Protein AF-A0A958LUK3-F1 (afdb_monomer_lite)

Sequence (61 aa):
MGKKRQSKMGSNDERESTLNQLLVEMDGFGTNTNVIVMAATNRKDVLDNALVRPGRFDREV

Structure (mmCIF, N/CA/C/O backbone):
data_AF-A0A958LUK3-F1
#
_entry.id   AF-A0A958LUK3-F1
#
loop_
_atom_site.group_PDB
_atom_site.id
_atom_site.type_symbol
_atom_site.label_atom_id
_atom_site.label_alt_id
_atom_site.label_comp_id
_atom_site.label_asym_id
_atom_site.label_entity_id
_atom_site.label_seq_id
_atom_site.pdbx_PDB_ins_code
_atom_site.Cartn_x
_atom_site.Cartn_y
_atom_site.Cartn_z
_atom_site.occupancy
_atom_site.B_iso_or_equiv
_atom_site.auth_seq_id
_atom_site.auth_comp_id
_atom_site.auth_asym_id
_atom_site.auth_atom_id
_atom_site.pdbx_PDB_model_num
ATOM 1 N N . MET A 1 1 ? 48.228 10.568 -9.784 1.00 44.66 1 MET A N 1
ATOM 2 C CA . MET A 1 1 ? 47.140 9.589 -10.007 1.00 44.66 1 MET A CA 1
ATOM 3 C C . MET A 1 1 ? 45.932 9.986 -9.165 1.00 44.66 1 MET A C 1
ATOM 5 O O . MET A 1 1 ? 46.009 9.911 -7.949 1.00 44.66 1 MET A O 1
ATOM 9 N N . GLY A 1 2 ? 44.860 10.491 -9.786 1.00 52.81 2 GLY A N 1
ATOM 10 C CA . GLY A 1 2 ? 43.647 10.945 -9.092 1.00 52.81 2 GLY A CA 1
ATOM 11 C C . GLY A 1 2 ? 42.570 9.862 -9.085 1.00 52.81 2 GLY A C 1
ATOM 12 O O . GLY A 1 2 ? 42.126 9.420 -10.142 1.00 52.81 2 GLY A O 1
ATOM 13 N N . LYS A 1 3 ? 42.163 9.414 -7.895 1.00 62.28 3 LYS A N 1
ATOM 14 C CA . LYS A 1 3 ? 41.142 8.379 -7.692 1.00 62.28 3 LYS A CA 1
ATOM 15 C C . LYS A 1 3 ? 39.758 8.968 -8.006 1.00 62.28 3 LYS A C 1
ATOM 17 O O . LYS A 1 3 ? 39.237 9.759 -7.223 1.00 62.28 3 LYS A O 1
ATOM 22 N N . LYS A 1 4 ? 39.162 8.593 -9.146 1.00 54.84 4 LYS A N 1
ATOM 23 C CA . LYS A 1 4 ? 37.750 8.876 -9.461 1.00 54.84 4 LYS A CA 1
ATOM 24 C C . LYS A 1 4 ? 36.868 8.190 -8.413 1.00 54.84 4 LYS A C 1
ATOM 26 O O . LYS A 1 4 ? 36.775 6.965 -8.392 1.00 54.84 4 LYS A O 1
ATOM 31 N N . ARG A 1 5 ? 36.235 8.975 -7.540 1.00 62.00 5 ARG A N 1
ATOM 32 C CA . ARG A 1 5 ? 35.135 8.502 -6.691 1.00 62.00 5 ARG A CA 1
ATOM 33 C C . ARG A 1 5 ? 33.917 8.301 -7.594 1.00 62.00 5 ARG A C 1
ATOM 35 O O . ARG A 1 5 ? 33.450 9.249 -8.215 1.00 62.00 5 ARG A O 1
ATOM 42 N N . GLN A 1 6 ? 33.467 7.055 -7.719 1.00 55.47 6 GLN A N 1
ATOM 43 C CA . GLN A 1 6 ? 32.236 6.696 -8.419 1.00 55.47 6 GLN A CA 1
ATOM 44 C C . GLN A 1 6 ? 31.043 7.372 -7.730 1.00 55.47 6 GLN A C 1
ATOM 46 O O . GLN A 1 6 ? 30.667 7.007 -6.623 1.00 55.47 6 GLN A O 1
ATOM 51 N N . SER A 1 7 ? 30.442 8.355 -8.395 1.00 55.53 7 SER A N 1
ATOM 52 C CA . SER A 1 7 ? 29.226 9.055 -7.973 1.00 55.53 7 SER A CA 1
ATOM 53 C C . SER A 1 7 ? 27.964 8.274 -8.374 1.00 55.53 7 SER A C 1
ATOM 55 O O . SER A 1 7 ? 27.148 8.765 -9.153 1.00 55.53 7 SER A O 1
ATOM 57 N N . LYS A 1 8 ? 27.825 7.021 -7.922 1.00 54.22 8 LYS A N 1
ATOM 58 C CA . LYS A 1 8 ? 26.687 6.157 -8.308 1.00 54.22 8 LYS A CA 1
ATOM 59 C C . LYS A 1 8 ? 25.892 5.582 -7.129 1.00 54.22 8 LYS A C 1
ATOM 61 O O . LYS A 1 8 ? 25.150 4.627 -7.312 1.00 54.22 8 LYS A O 1
ATOM 66 N N . MET A 1 9 ? 26.041 6.164 -5.94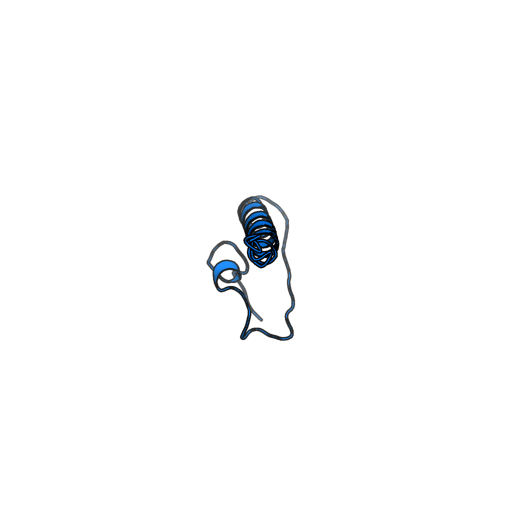0 1.00 57.06 9 MET A N 1
ATOM 67 C CA . MET A 1 9 ? 25.484 5.655 -4.682 1.00 57.06 9 MET A CA 1
ATOM 68 C C . MET A 1 9 ? 24.762 6.793 -3.949 1.00 57.06 9 MET A C 1
ATOM 70 O O . MET A 1 9 ? 25.369 7.482 -3.142 1.00 57.06 9 MET A O 1
ATOM 74 N N . GLY A 1 10 ? 23.522 7.085 -4.346 1.00 58.75 10 GLY A N 1
ATOM 75 C CA . GLY A 1 10 ? 22.717 8.144 -3.713 1.00 58.75 10 GLY A CA 1
ATOM 76 C C . GLY A 1 10 ? 21.344 8.366 -4.353 1.00 58.75 10 GLY A C 1
ATOM 77 O O . GLY A 1 10 ? 20.398 8.734 -3.676 1.00 58.75 10 GLY A O 1
ATOM 78 N N . SER A 1 11 ? 21.181 8.050 -5.645 1.00 61.34 11 SER A N 1
ATOM 79 C CA . SER A 1 11 ? 19.879 8.188 -6.325 1.00 61.34 11 SER A CA 1
ATOM 80 C C . SER A 1 11 ? 18.828 7.157 -5.887 1.00 61.34 11 SER A C 1
ATOM 82 O O . SER A 1 11 ? 17.640 7.398 -6.108 1.00 61.34 11 SER A O 1
ATOM 84 N N . ASN A 1 12 ? 19.238 5.998 -5.361 1.00 66.81 12 ASN A N 1
ATOM 85 C CA . ASN A 1 12 ? 18.297 4.973 -4.901 1.00 66.81 12 ASN A CA 1
ATOM 86 C C . ASN A 1 12 ? 17.819 5.279 -3.475 1.00 66.81 12 ASN A C 1
ATOM 88 O O . ASN A 1 12 ? 16.627 5.208 -3.196 1.00 66.81 12 ASN A O 1
ATOM 92 N N . ASP A 1 13 ? 18.744 5.734 -2.632 1.00 71.38 13 ASP A N 1
ATOM 93 C CA . ASP A 1 13 ? 18.521 6.018 -1.215 1.00 71.38 13 ASP A CA 1
ATOM 94 C C . ASP A 1 13 ? 17.463 7.116 -1.002 1.00 71.38 13 ASP A C 1
ATOM 96 O O . ASP A 1 13 ? 16.616 7.005 -0.121 1.00 71.38 13 ASP A O 1
ATOM 100 N N . GLU A 1 14 ? 17.437 8.153 -1.848 1.00 74.88 14 GLU A N 1
ATOM 101 C CA . GLU A 1 14 ? 16.420 9.215 -1.774 1.00 74.88 14 GLU A CA 1
ATOM 102 C C . GLU A 1 14 ? 15.013 8.711 -2.129 1.00 74.88 14 GLU A C 1
ATOM 104 O O . GLU A 1 14 ? 14.027 9.114 -1.505 1.00 74.88 14 GLU A O 1
ATOM 109 N N . ARG A 1 15 ? 14.906 7.805 -3.112 1.00 75.38 15 ARG A N 1
ATOM 110 C CA . ARG A 1 15 ? 13.624 7.197 -3.504 1.00 75.38 15 ARG A CA 1
ATOM 111 C C . ARG A 1 15 ? 13.098 6.290 -2.405 1.00 75.38 15 ARG A C 1
ATOM 113 O O . ARG A 1 15 ? 11.923 6.369 -2.065 1.00 75.38 15 ARG A O 1
ATOM 120 N N . GLU A 1 16 ? 13.974 5.464 -1.847 1.00 78.19 16 GLU A N 1
ATOM 121 C CA . GLU A 1 16 ? 13.640 4.534 -0.773 1.00 78.19 16 GLU A CA 1
ATOM 122 C C . GLU A 1 16 ? 13.266 5.286 0.515 1.00 78.19 16 GLU A C 1
ATOM 124 O O . GLU A 1 16 ? 12.271 4.962 1.157 1.00 78.19 16 GLU A O 1
ATOM 129 N N . SER A 1 17 ? 13.984 6.366 0.839 1.00 79.31 17 SER A N 1
ATOM 130 C CA . SER A 1 17 ? 13.660 7.265 1.956 1.00 79.31 17 SER A CA 1
ATOM 131 C C . SER A 1 17 ? 12.294 7.936 1.783 1.00 79.31 17 SER A C 1
ATOM 133 O O . SER A 1 17 ? 11.468 7.920 2.695 1.00 79.31 17 SER A O 1
ATOM 135 N N . THR A 1 18 ? 12.009 8.450 0.583 1.00 82.69 18 THR A N 1
ATOM 136 C CA . THR A 1 18 ? 10.710 9.072 0.277 1.00 82.69 18 THR A CA 1
ATOM 137 C C . THR A 1 18 ? 9.567 8.057 0.380 1.00 82.69 18 THR A C 1
ATOM 139 O O . THR A 1 18 ? 8.506 8.375 0.918 1.00 82.69 18 THR A O 1
ATOM 142 N N . LEU A 1 19 ? 9.783 6.823 -0.091 1.00 82.62 19 LEU A N 1
ATOM 143 C CA . LEU A 1 19 ? 8.804 5.739 0.008 1.00 82.62 19 LEU A CA 1
ATOM 144 C C . LEU A 1 19 ? 8.534 5.372 1.472 1.00 82.62 19 LEU A C 1
ATOM 146 O O . LEU A 1 19 ? 7.382 5.298 1.887 1.00 82.62 19 LEU A O 1
ATOM 150 N N . ASN A 1 20 ?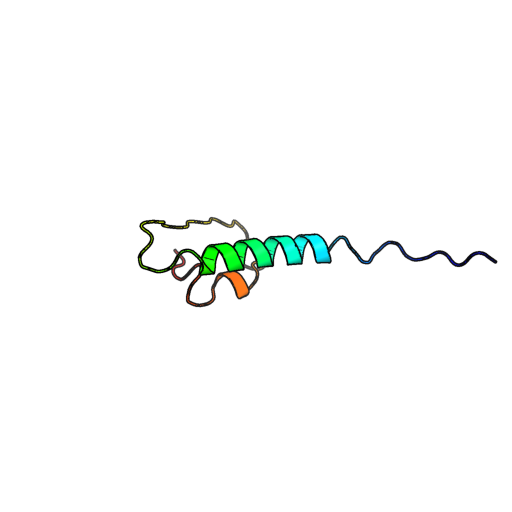 9.590 5.190 2.264 1.00 83.25 20 ASN A N 1
ATOM 151 C CA . ASN A 1 20 ? 9.470 4.854 3.677 1.00 83.25 20 ASN A CA 1
ATOM 152 C C . ASN A 1 20 ? 8.751 5.949 4.468 1.00 83.25 20 ASN A C 1
ATOM 154 O O . ASN A 1 20 ? 7.927 5.624 5.318 1.00 83.25 20 ASN A O 1
ATOM 158 N N . GLN A 1 21 ? 8.988 7.226 4.158 1.00 85.38 21 GLN A N 1
ATOM 159 C CA . GLN A 1 21 ? 8.251 8.314 4.797 1.00 85.38 21 GLN A CA 1
ATOM 160 C C . GLN A 1 21 ? 6.757 8.248 4.469 1.00 85.38 21 GLN A C 1
ATOM 162 O O . GLN A 1 21 ? 5.937 8.323 5.376 1.00 85.38 21 GLN A O 1
ATOM 167 N N . LEU A 1 22 ? 6.392 8.051 3.197 1.00 82.75 22 LEU A N 1
ATOM 168 C CA . LEU A 1 22 ? 4.987 7.900 2.808 1.00 82.75 22 LEU A CA 1
ATOM 169 C C . LEU A 1 22 ? 4.323 6.730 3.548 1.00 82.75 22 LEU A C 1
ATOM 171 O O . LEU A 1 22 ? 3.192 6.854 4.004 1.00 82.75 22 LEU A O 1
ATOM 175 N N . LEU A 1 23 ? 5.040 5.616 3.694 1.00 81.94 23 LEU A N 1
ATOM 176 C CA . LEU A 1 23 ? 4.573 4.439 4.420 1.00 81.94 23 LEU A CA 1
ATOM 177 C C . LEU A 1 23 ? 4.353 4.720 5.914 1.00 81.94 23 LEU A C 1
ATOM 179 O O . LEU A 1 23 ? 3.340 4.300 6.459 1.00 81.94 23 LEU A O 1
ATOM 183 N N . VAL A 1 24 ? 5.263 5.452 6.561 1.00 83.69 24 VAL A N 1
ATOM 184 C CA . VAL A 1 24 ? 5.135 5.843 7.976 1.00 83.69 24 VAL A CA 1
ATOM 185 C C . VAL A 1 24 ? 3.961 6.797 8.187 1.00 83.69 24 VAL A C 1
ATOM 187 O O . VAL A 1 24 ? 3.212 6.633 9.146 1.00 83.69 24 VAL A O 1
ATOM 190 N N . GLU A 1 25 ? 3.760 7.762 7.288 1.00 82.75 25 GLU A N 1
ATOM 191 C CA . GLU A 1 25 ? 2.594 8.652 7.348 1.00 82.75 25 GLU A CA 1
ATOM 192 C C . GLU A 1 25 ? 1.287 7.878 7.116 1.00 82.75 25 GLU A C 1
ATOM 194 O O . GLU A 1 25 ? 0.300 8.120 7.807 1.00 82.75 25 GLU A O 1
ATOM 199 N N . MET A 1 26 ? 1.281 6.901 6.197 1.00 79.44 26 MET A N 1
ATOM 200 C CA . MET A 1 26 ? 0.137 6.006 5.984 1.00 79.44 26 MET A CA 1
ATOM 201 C C . MET A 1 26 ? -0.200 5.1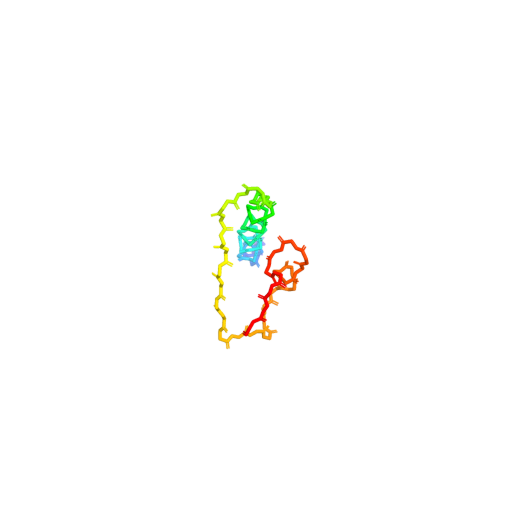85 7.232 1.00 79.44 26 MET A C 1
ATOM 203 O O . MET A 1 26 ? -1.368 5.123 7.607 1.00 79.44 26 MET A O 1
ATOM 207 N N . ASP A 1 27 ? 0.813 4.627 7.901 1.00 76.56 27 ASP A N 1
ATOM 208 C CA . ASP A 1 27 ? 0.657 3.906 9.171 1.00 76.56 27 ASP A CA 1
ATOM 209 C C . ASP A 1 27 ? 0.204 4.858 10.314 1.00 76.56 27 ASP A C 1
ATOM 211 O O . ASP A 1 27 ? -0.362 4.420 11.319 1.00 76.56 27 ASP A O 1
ATOM 215 N N . GLY A 1 28 ? 0.433 6.171 10.167 1.00 75.06 28 GLY A N 1
ATOM 216 C CA . GLY A 1 28 ? 0.053 7.222 11.117 1.00 75.06 28 GLY A CA 1
ATOM 217 C C . GLY A 1 28 ? -1.429 7.613 11.078 1.00 75.06 28 GLY A C 1
ATOM 218 O O . GLY A 1 28 ? -1.968 8.082 12.087 1.00 75.06 28 GLY A O 1
ATOM 219 N N . PHE A 1 29 ? -2.126 7.372 9.963 1.00 71.88 29 PHE A N 1
ATOM 220 C CA . PHE A 1 29 ? -3.579 7.531 9.872 1.00 71.88 29 PHE A CA 1
ATOM 221 C C . PHE A 1 29 ? -4.273 6.320 10.513 1.00 71.88 29 PHE A C 1
ATOM 223 O O . PHE A 1 29 ? -4.768 5.424 9.838 1.00 71.88 29 PHE A O 1
ATOM 230 N N . GLY A 1 30 ? -4.306 6.275 11.847 1.00 66.06 30 GLY A N 1
ATOM 231 C CA . GLY A 1 30 ? -4.979 5.201 12.582 1.00 66.06 30 GLY A CA 1
ATOM 232 C C . GLY A 1 30 ? -6.472 5.080 12.237 1.00 66.06 30 GLY A C 1
ATOM 233 O O . GLY A 1 30 ? -7.086 6.016 11.724 1.00 66.06 30 GLY A O 1
ATOM 234 N N . THR A 1 31 ? -7.092 3.954 12.607 1.00 63.94 31 THR A N 1
ATOM 235 C CA . THR A 1 31 ? -8.499 3.593 12.306 1.00 63.94 31 THR A CA 1
ATOM 236 C C . THR A 1 31 ? -9.561 4.600 12.771 1.00 63.94 31 THR A C 1
ATOM 238 O O . THR A 1 31 ? -10.712 4.503 12.360 1.00 63.94 31 THR A O 1
ATOM 241 N N . ASN A 1 32 ? -9.198 5.559 13.630 1.00 62.03 32 ASN A N 1
ATOM 242 C CA . ASN A 1 32 ? -10.082 6.636 14.098 1.00 62.03 32 ASN A CA 1
ATOM 243 C C . ASN A 1 32 ? -10.055 7.886 13.203 1.00 62.03 32 ASN A C 1
ATOM 245 O O . ASN A 1 32 ? -10.768 8.855 13.468 1.00 62.03 32 ASN A O 1
ATOM 249 N N . THR A 1 33 ? -9.228 7.888 12.162 1.00 66.75 33 THR A N 1
ATOM 250 C CA . THR A 1 33 ? -9.132 8.985 11.203 1.00 66.75 33 THR A CA 1
ATOM 251 C C . THR A 1 33 ? -10.096 8.688 10.056 1.00 66.75 33 THR A C 1
ATOM 253 O O . THR A 1 33 ? -9.990 7.643 9.425 1.00 66.75 33 THR A O 1
ATOM 256 N N . ASN A 1 34 ? -11.042 9.588 9.762 1.00 77.38 34 ASN A N 1
ATOM 257 C CA . ASN A 1 34 ? -11.983 9.457 8.632 1.00 77.38 34 ASN A CA 1
ATOM 258 C C . ASN A 1 34 ? -11.291 9.706 7.272 1.00 77.38 34 ASN A C 1
ATOM 260 O O . ASN A 1 34 ? -11.756 10.506 6.462 1.00 77.38 34 ASN A O 1
ATOM 264 N N . VAL A 1 35 ? -10.139 9.076 7.048 1.00 81.00 35 VAL A N 1
ATOM 265 C CA . VAL A 1 35 ? -9.305 9.218 5.854 1.00 81.00 35 VAL A CA 1
ATOM 266 C C . VAL A 1 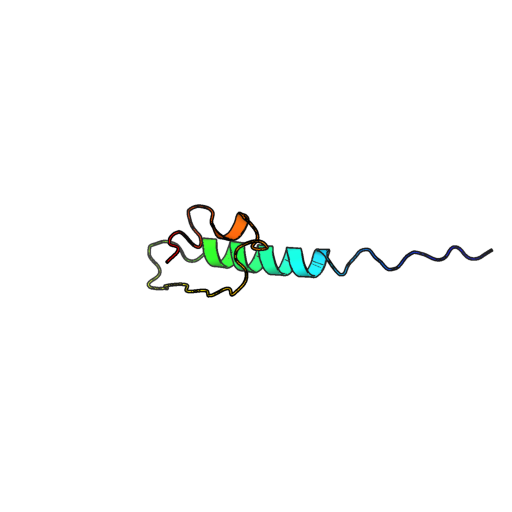35 ? -9.265 7.873 5.143 1.00 81.00 35 VAL A C 1
ATOM 268 O O . VAL A 1 35 ? -8.979 6.848 5.754 1.00 81.00 35 VAL A O 1
ATOM 271 N N . ILE A 1 36 ? -9.558 7.883 3.843 1.00 81.62 36 ILE A N 1
ATOM 272 C CA . ILE A 1 36 ? -9.480 6.707 2.973 1.00 81.62 36 ILE A CA 1
ATOM 273 C C . ILE A 1 36 ? -8.399 6.981 1.929 1.00 81.62 36 ILE A C 1
ATOM 275 O O . ILE A 1 36 ? -8.467 7.986 1.220 1.00 81.62 36 ILE A O 1
ATOM 279 N N . VAL A 1 37 ? -7.411 6.091 1.830 1.00 81.69 37 VAL A N 1
ATOM 280 C CA . VAL A 1 37 ? -6.316 6.190 0.855 1.00 81.69 37 VAL A CA 1
ATOM 281 C C . VAL A 1 37 ? -6.608 5.261 -0.323 1.00 81.69 37 VAL A C 1
ATOM 283 O O . VAL A 1 37 ? -6.839 4.069 -0.140 1.00 81.69 37 VAL A O 1
ATOM 286 N N . MET A 1 38 ? -6.591 5.804 -1.542 1.00 87.06 38 MET A N 1
ATOM 287 C CA . MET A 1 38 ? -6.763 5.049 -2.787 1.00 87.06 38 MET A CA 1
ATOM 288 C C . MET A 1 38 ? -5.561 5.274 -3.703 1.00 87.06 38 MET A C 1
ATOM 290 O O . MET A 1 38 ? -5.109 6.407 -3.870 1.00 87.06 38 MET A O 1
ATOM 294 N N . ALA A 1 39 ? -5.068 4.204 -4.324 1.00 86.69 39 ALA A N 1
ATOM 295 C CA . ALA A 1 39 ? -3.980 4.250 -5.294 1.00 86.69 39 ALA A CA 1
ATOM 296 C C . ALA A 1 39 ? -4.306 3.371 -6.508 1.00 86.69 39 ALA A C 1
ATOM 298 O O . ALA A 1 39 ? -5.027 2.383 -6.393 1.00 86.69 39 ALA A O 1
ATOM 299 N N . ALA A 1 40 ? -3.764 3.731 -7.671 1.00 91.56 40 ALA A N 1
ATOM 300 C CA . ALA A 1 40 ? -3.897 2.967 -8.907 1.00 91.56 40 ALA A CA 1
ATOM 301 C C . ALA A 1 40 ? -2.514 2.765 -9.535 1.00 91.56 40 ALA A C 1
ATOM 303 O O . ALA A 1 40 ? -1.714 3.698 -9.604 1.00 91.56 40 ALA A O 1
ATOM 304 N N . THR A 1 41 ? -2.235 1.550 -10.010 1.00 89.44 41 THR A N 1
ATOM 305 C CA . THR A 1 41 ? -1.006 1.234 -10.744 1.00 89.44 41 THR A CA 1
ATOM 306 C C . THR A 1 41 ? -1.329 0.460 -12.015 1.00 89.44 41 THR A C 1
ATOM 308 O O . THR A 1 41 ? -2.137 -0.462 -12.006 1.00 89.44 41 THR A O 1
ATOM 311 N N . ASN A 1 42 ? -0.649 0.806 -13.109 1.00 93.75 42 ASN A N 1
ATOM 312 C CA . ASN A 1 42 ? -0.691 0.044 -14.362 1.00 93.75 42 ASN A CA 1
ATOM 313 C C . ASN A 1 42 ? 0.303 -1.131 -14.358 1.00 93.75 42 ASN A C 1
ATOM 315 O O . ASN A 1 42 ? 0.388 -1.875 -15.332 1.00 93.75 42 ASN A O 1
ATOM 319 N N . ARG A 1 43 ? 1.107 -1.262 -13.293 1.00 90.75 43 ARG A N 1
ATOM 320 C CA . ARG A 1 43 ? 2.173 -2.257 -13.155 1.00 90.75 43 ARG A CA 1
ATOM 321 C C . ARG A 1 43 ? 2.238 -2.786 -11.726 1.00 90.75 43 ARG A C 1
ATOM 323 O O . ARG A 1 43 ? 2.993 -2.280 -10.896 1.00 90.75 43 ARG A O 1
ATOM 330 N N . LYS A 1 44 ? 1.421 -3.796 -11.429 1.00 86.06 44 LYS A N 1
ATOM 331 C CA . LYS A 1 44 ? 1.400 -4.454 -10.112 1.00 86.06 44 LYS A CA 1
ATOM 332 C C . LYS A 1 44 ? 2.658 -5.297 -9.853 1.00 86.06 44 LYS A C 1
ATOM 334 O O . LYS A 1 44 ? 3.059 -5.468 -8.712 1.00 86.06 44 LYS A O 1
ATOM 339 N N . ASP A 1 45 ? 3.301 -5.779 -10.914 1.00 87.94 45 ASP A N 1
ATOM 340 C CA . ASP A 1 45 ? 4.470 -6.668 -10.900 1.00 87.94 45 ASP A CA 1
ATOM 341 C C . ASP A 1 45 ? 5.736 -6.053 -10.286 1.00 87.94 45 ASP A C 1
ATOM 343 O O . ASP A 1 45 ? 6.592 -6.780 -9.790 1.00 87.94 45 AS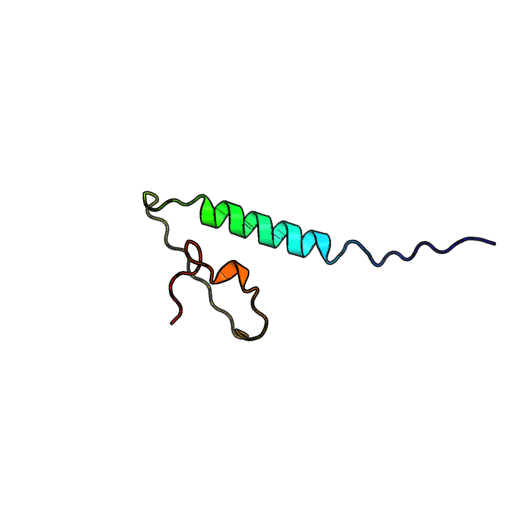P A O 1
ATOM 347 N N . VAL A 1 46 ? 5.862 -4.724 -10.319 1.00 88.44 46 VAL A N 1
ATOM 348 C CA . VAL A 1 46 ? 7.034 -3.991 -9.803 1.00 88.44 46 VAL A CA 1
ATOM 349 C C . VAL A 1 46 ? 6.738 -3.179 -8.546 1.00 88.44 46 VAL A C 1
ATOM 351 O O . VAL A 1 46 ? 7.545 -2.335 -8.159 1.00 88.44 46 VAL A O 1
ATOM 354 N N . LEU A 1 47 ? 5.571 -3.384 -7.936 1.00 85.12 47 LEU A N 1
ATOM 355 C CA . LEU A 1 47 ? 5.193 -2.678 -6.720 1.00 85.12 47 LEU A CA 1
ATOM 356 C C . LEU A 1 47 ? 6.003 -3.199 -5.525 1.00 85.12 47 LEU A C 1
ATOM 358 O O . LEU A 1 47 ? 6.263 -4.396 -5.415 1.00 85.12 47 LEU A O 1
ATOM 362 N N . ASP A 1 48 ? 6.383 -2.303 -4.613 1.00 86.12 48 ASP A N 1
ATOM 363 C CA . ASP A 1 48 ? 7.022 -2.711 -3.364 1.00 86.12 48 ASP A CA 1
ATOM 364 C C . ASP A 1 48 ? 6.020 -3.480 -2.490 1.00 86.12 48 ASP A C 1
ATOM 366 O O . ASP A 1 48 ? 4.950 -2.971 -2.143 1.00 86.12 48 ASP A O 1
ATOM 370 N N . ASN A 1 49 ? 6.388 -4.698 -2.087 1.00 84.38 49 ASN A N 1
ATOM 371 C CA . ASN A 1 49 ? 5.589 -5.546 -1.203 1.00 84.38 49 ASN A CA 1
ATOM 372 C C . ASN A 1 49 ? 5.278 -4.886 0.150 1.00 84.38 49 ASN A C 1
ATOM 374 O O . ASN A 1 49 ? 4.356 -5.313 0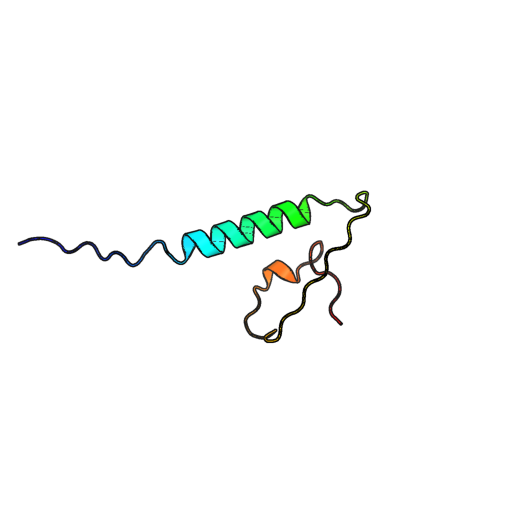.840 1.00 84.38 49 ASN A O 1
ATOM 378 N N . ALA A 1 50 ? 6.035 -3.867 0.558 1.00 84.75 50 ALA A N 1
ATOM 379 C CA . ALA A 1 50 ? 5.758 -3.085 1.751 1.00 84.75 50 ALA A CA 1
ATOM 380 C C . ALA A 1 50 ? 4.408 -2.350 1.672 1.00 84.75 50 ALA A C 1
ATOM 382 O O . ALA A 1 50 ? 3.805 -2.117 2.716 1.00 84.75 50 ALA A O 1
ATOM 383 N N . LEU A 1 51 ? 3.917 -2.011 0.475 1.00 82.81 51 LEU A N 1
ATOM 384 C CA . LEU A 1 51 ? 2.671 -1.260 0.275 1.00 82.81 51 LEU A CA 1
ATOM 385 C C . LEU A 1 51 ? 1.410 -2.107 0.522 1.00 82.81 51 LEU A C 1
ATOM 387 O O . LEU A 1 51 ? 0.400 -1.572 0.966 1.00 82.81 51 LEU A O 1
ATOM 391 N N . VAL A 1 52 ? 1.479 -3.419 0.286 1.00 82.69 52 VAL A N 1
ATOM 392 C CA . VAL A 1 52 ? 0.343 -4.364 0.397 1.00 82.69 52 VAL A CA 1
ATOM 393 C C . VAL A 1 52 ? 0.291 -5.104 1.737 1.00 82.69 52 VAL A C 1
ATOM 395 O O . VAL A 1 52 ? -0.496 -6.031 1.923 1.00 82.69 52 VAL A O 1
ATOM 398 N N . ARG A 1 53 ? 1.172 -4.752 2.681 1.00 85.88 53 ARG A N 1
ATOM 399 C CA . ARG A 1 53 ? 1.142 -5.338 4.026 1.00 85.88 53 ARG A CA 1
ATOM 400 C C . ARG A 1 53 ? -0.094 -4.849 4.792 1.00 85.88 53 ARG A C 1
ATOM 402 O O . ARG A 1 53 ? -0.491 -3.703 4.590 1.00 85.88 53 ARG A O 1
ATOM 409 N N . PRO A 1 54 ? -0.645 -5.674 5.703 1.00 80.44 54 PRO A N 1
ATOM 410 C CA . PRO A 1 54 ? -1.752 -5.262 6.561 1.00 80.44 54 PRO A CA 1
ATOM 411 C C . PRO A 1 54 ? -1.452 -3.950 7.304 1.00 80.44 54 PRO A C 1
ATOM 413 O O . PRO A 1 54 ? -0.361 -3.801 7.856 1.00 80.44 54 PRO A O 1
ATOM 416 N N . GLY A 1 55 ? -2.422 -3.036 7.335 1.00 78.44 55 GLY A N 1
ATOM 417 C CA . GLY A 1 55 ? -2.320 -1.671 7.854 1.00 78.44 55 GLY A CA 1
ATOM 418 C C . GLY A 1 55 ? -2.061 -0.594 6.791 1.00 78.44 55 GLY A C 1
ATOM 419 O O . GLY A 1 55 ? -2.000 0.579 7.146 1.00 78.44 55 GLY A O 1
ATOM 420 N N . ARG A 1 56 ? -1.902 -0.960 5.508 1.00 85.56 56 ARG A N 1
ATOM 421 C CA . ARG A 1 56 ? -1.585 -0.037 4.397 1.00 85.56 56 ARG A CA 1
ATOM 422 C C . ARG A 1 56 ? -2.632 -0.158 3.292 1.00 85.56 56 ARG A C 1
ATOM 424 O O . ARG A 1 56 ? -3.795 0.167 3.515 1.00 85.56 56 ARG A O 1
ATOM 431 N N . PHE A 1 57 ? -2.272 -0.630 2.096 1.00 85.00 57 PHE A N 1
ATOM 432 C CA . PHE A 1 57 ? -3.257 -0.946 1.057 1.00 85.00 57 PHE A CA 1
ATOM 433 C C . PHE A 1 57 ? -3.876 -2.323 1.313 1.00 85.00 57 PHE A C 1
ATOM 435 O O . PHE A 1 57 ? -3.589 -3.298 0.626 1.00 85.00 57 PHE A O 1
ATOM 442 N N . ASP A 1 58 ? -4.744 -2.384 2.323 1.00 80.12 58 ASP A N 1
ATOM 443 C CA . ASP A 1 58 ? -5.364 -3.625 2.804 1.00 80.12 58 ASP A CA 1
ATOM 444 C C . ASP A 1 58 ? -6.335 -4.263 1.806 1.00 80.12 58 ASP A C 1
ATOM 446 O O . ASP A 1 58 ? -6.664 -5.447 1.913 1.00 80.12 58 ASP A O 1
ATOM 450 N N . ARG A 1 59 ? -6.847 -3.473 0.855 1.00 80.81 59 ARG A N 1
ATOM 451 C CA . ARG A 1 59 ? -7.769 -3.935 -0.183 1.00 80.81 59 ARG A CA 1
ATOM 452 C C . ARG A 1 59 ? -7.238 -3.622 -1.569 1.00 80.81 59 ARG A C 1
ATOM 454 O O . ARG A 1 59 ? -6.946 -2.474 -1.887 1.00 80.81 59 ARG A O 1
ATOM 461 N N . GLU A 1 60 ? -7.214 -4.656 -2.397 1.00 79.06 60 GLU A N 1
ATOM 462 C CA . GLU A 1 60 ? -6.944 -4.577 -3.827 1.00 79.06 60 GLU A CA 1
ATOM 463 C C . GLU A 1 60 ? -8.214 -4.971 -4.591 1.00 79.06 60 GLU A C 1
ATOM 465 O O . GLU A 1 60 ? -8.917 -5.906 -4.194 1.00 79.06 60 GLU A O 1
ATOM 470 N N . VAL A 1 61 ? -8.508 -4.243 -5.668 1.00 80.31 61 VAL A N 1
ATOM 471 C CA . VAL A 1 61 ? -9.667 -4.430 -6.558 1.00 80.31 61 VAL A CA 1
ATOM 472 C C . VAL A 1 61 ? -9.229 -4.450 -8.010 1.00 80.31 61 VAL A C 1
ATOM 474 O O . VAL A 1 61 ? -8.228 -3.769 -8.329 1.00 80.31 61 VAL A O 1
#

Radius of gyration: 16.99 Å; chains: 1; bounding box: 59×18×28 Å

Secondary structure (DSSP, 8-state):
--------SSHHHHHHHHHHHHHHHHHHS-TTS--------S-GGGS-TTTTSTTSS----

Foldseek 3Di:
DDDDDPPPPDPVVVVVVVVVVVLVVLLVCDPPHPDDDDDDDPCPPPDDPSQCDPSHCVDDD

pLDDT: mean 76.34, std 11.52, range [44.66, 93.75]